Protein AF-A0A955DEI8-F1 (afdb_monomer)

pLDDT: mean 97.2, std 3.84, range [63.0, 98.88]

Solvent-accessible surface area (backbone atoms only — not comparable to full-atom values): 6000 Å² total; per-residue (Å²): 118,36,70,65,51,54,39,42,45,51,66,39,90,85,45,66,47,41,80,26,64,44,46,43,70,49,56,72,81,59,33,95,55,66,50,75,82,41,35,38,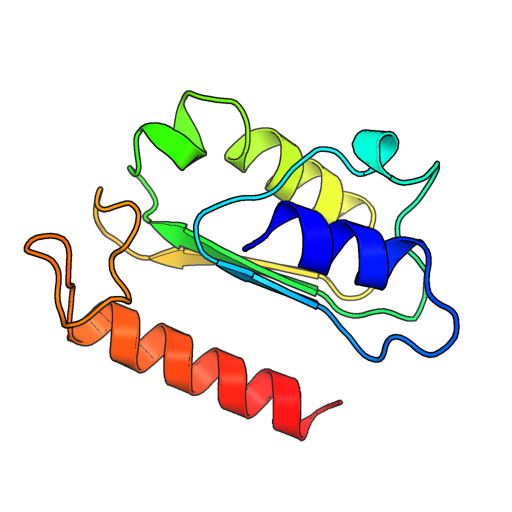40,37,38,37,30,69,54,7,59,72,26,58,74,70,43,18,48,60,22,44,51,55,46,38,76,67,32,85,44,45,45,77,47,69,37,92,54,53,38,58,63,21,68,41,84,89,44,94,48,38,35,68,72,58,28,52,52,50,53,51,51,51,52,54,53,61,72,73,94

Foldseek 3Di:
DQVVQLLCQAPPPPAQEGEAALFADANVVRDDAGDARHAYEYEFAPQACCCPVVCRVVRLVVNQVGYPHYYYHHDHDHARPCLDPVDPNHDPVSNVVSVVVVVVSVVVD

Structure (mmCIF, N/CA/C/O backbone):
data_AF-A0A955DEI8-F1
#
_entry.id   AF-A0A955DEI8-F1
#
loop_
_atom_site.group_PDB
_atom_site.id
_atom_site.type_symbol
_atom_site.label_atom_id
_atom_site.label_alt_id
_atom_site.label_comp_id
_atom_site.label_asym_id
_atom_site.label_entity_id
_atom_site.label_seq_id
_atom_site.pdbx_PDB_ins_code
_atom_site.Cartn_x
_atom_site.Cartn_y
_atom_site.Cartn_z
_atom_site.occupancy
_atom_site.B_iso_or_equiv
_atom_site.auth_seq_id
_atom_site.auth_comp_id
_atom_site.auth_asym_id
_atom_site.auth_atom_id
_atom_site.pdbx_PDB_model_num
ATOM 1 N N . GLY A 1 1 ? 3.641 9.328 -0.735 1.00 92.50 1 GLY A N 1
ATOM 2 C CA . GLY A 1 1 ? 2.302 9.667 -0.202 1.00 92.50 1 GLY A CA 1
ATOM 3 C C . GLY A 1 1 ? 1.796 8.737 0.899 1.00 92.50 1 GLY A C 1
ATOM 4 O O . GLY A 1 1 ? 0.732 9.014 1.434 1.00 92.50 1 GLY A O 1
ATOM 5 N N . VAL A 1 2 ? 2.523 7.671 1.266 1.00 96.94 2 VAL A N 1
ATOM 6 C CA . VAL A 1 2 ? 2.063 6.664 2.243 1.00 96.94 2 VAL A CA 1
ATOM 7 C C . VAL A 1 2 ? 1.855 7.231 3.647 1.00 96.94 2 VAL A C 1
ATOM 9 O O . VAL A 1 2 ? 0.802 6.994 4.223 1.00 96.94 2 VAL A O 1
ATOM 12 N N . LEU A 1 3 ? 2.784 8.041 4.169 1.00 98.00 3 LEU A N 1
ATOM 13 C CA . LEU A 1 3 ? 2.679 8.588 5.532 1.00 98.00 3 LEU A CA 1
ATOM 14 C C . LEU A 1 3 ? 1.331 9.280 5.823 1.00 98.00 3 LEU A C 1
ATOM 16 O O . LEU A 1 3 ? 0.658 8.887 6.777 1.00 98.00 3 LEU A O 1
ATOM 20 N N . PRO A 1 4 ? 0.864 10.265 5.026 1.00 98.06 4 PRO A N 1
ATOM 21 C CA . PRO A 1 4 ? -0.445 10.864 5.270 1.00 98.06 4 PRO A CA 1
ATOM 22 C C . PRO A 1 4 ? -1.611 9.893 5.030 1.00 98.06 4 PRO A C 1
ATOM 24 O O . PRO A 1 4 ? -2.607 9.990 5.742 1.00 98.06 4 PRO A O 1
ATOM 27 N N . ALA A 1 5 ? -1.509 8.958 4.078 1.00 98.19 5 ALA A N 1
ATOM 28 C CA . ALA A 1 5 ? -2.563 7.972 3.825 1.00 98.19 5 ALA A CA 1
ATOM 29 C C . ALA A 1 5 ? -2.748 7.023 5.019 1.00 98.19 5 ALA A C 1
ATOM 31 O O . ALA A 1 5 ? -3.864 6.864 5.512 1.00 98.19 5 ALA A O 1
ATOM 32 N N . GLN A 1 6 ? -1.652 6.463 5.533 1.00 98.50 6 GLN A N 1
ATOM 33 C CA . GLN A 1 6 ? -1.666 5.561 6.677 1.00 98.50 6 GLN A CA 1
ATOM 34 C C . GLN A 1 6 ? -2.096 6.285 7.958 1.00 98.50 6 GLN A C 1
ATOM 36 O O . GLN A 1 6 ? -2.953 5.786 8.687 1.00 98.50 6 GLN A O 1
ATOM 41 N N . LYS A 1 7 ? -1.602 7.510 8.187 1.00 98.31 7 LYS A N 1
ATOM 42 C CA . LYS A 1 7 ? -2.064 8.353 9.297 1.00 98.31 7 LYS A CA 1
ATOM 43 C C . LYS A 1 7 ? -3.576 8.557 9.249 1.00 98.31 7 LYS A C 1
ATOM 45 O O . LYS A 1 7 ? -4.255 8.319 10.240 1.00 98.31 7 LYS A O 1
ATOM 50 N N . LEU A 1 8 ? -4.118 8.967 8.100 1.00 97.88 8 LEU A N 1
ATOM 51 C CA . LEU A 1 8 ? -5.559 9.183 7.954 1.00 97.88 8 LEU A CA 1
ATOM 52 C C . LEU A 1 8 ? -6.351 7.888 8.143 1.00 97.88 8 LEU A C 1
ATOM 54 O O . LEU A 1 8 ? -7.363 7.919 8.833 1.00 97.88 8 LEU A O 1
ATOM 58 N N . ALA A 1 9 ? -5.890 6.766 7.592 1.00 97.56 9 ALA A N 1
ATOM 59 C CA . ALA A 1 9 ? -6.543 5.474 7.780 1.00 97.56 9 ALA A CA 1
ATOM 60 C C . ALA A 1 9 ? -6.621 5.072 9.262 1.00 97.56 9 ALA A C 1
ATOM 62 O O . ALA A 1 9 ? -7.661 4.599 9.708 1.00 97.56 9 ALA A O 1
ATOM 63 N N . GLN A 1 10 ? -5.558 5.321 10.035 1.00 97.38 10 GLN A N 1
ATOM 64 C CA . GLN A 1 10 ? -5.498 4.970 11.455 1.00 97.38 10 GLN A CA 1
ATOM 65 C C . GLN A 1 10 ? -6.253 5.939 12.371 1.00 97.38 10 GLN A C 1
ATOM 67 O O . GLN A 1 10 ? -6.752 5.523 13.416 1.00 97.38 10 GLN A O 1
ATOM 72 N N . THR A 1 11 ? -6.316 7.229 12.027 1.00 96.12 11 THR A N 1
ATOM 73 C CA . THR A 1 11 ? -6.777 8.260 12.972 1.00 96.12 11 THR A CA 1
ATOM 74 C C . THR A 1 11 ? -8.058 8.974 12.564 1.00 96.12 11 THR A C 1
ATOM 76 O O . THR A 1 11 ? -8.594 9.735 13.367 1.00 96.12 11 THR A O 1
ATOM 79 N N . ARG A 1 12 ? -8.548 8.809 11.329 1.00 95.12 12 ARG A N 1
ATOM 80 C CA . A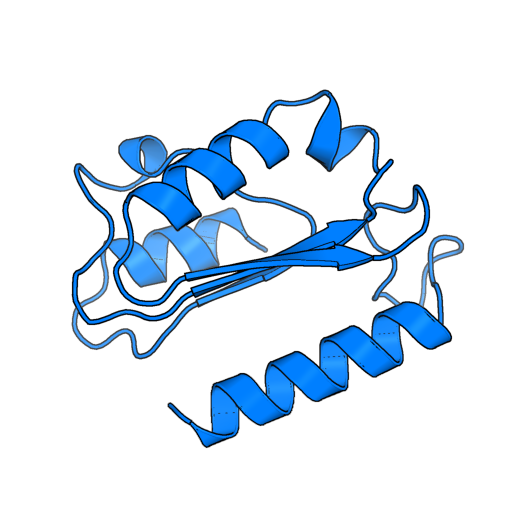RG A 1 12 ? -9.758 9.492 10.853 1.00 95.12 12 ARG A CA 1
ATOM 81 C C . ARG A 1 12 ? -10.977 8.571 10.974 1.00 95.12 12 ARG A C 1
ATOM 83 O O . ARG A 1 12 ? -11.056 7.584 10.243 1.00 95.12 12 ARG A O 1
ATOM 90 N N . PRO A 1 13 ? -11.980 8.922 11.800 1.00 93.75 13 PRO A N 1
ATOM 91 C CA . PRO A 1 13 ? -13.255 8.216 11.800 1.00 93.75 13 PRO A CA 1
ATOM 92 C C . PRO A 1 13 ? -13.878 8.182 10.399 1.00 93.75 13 PRO A C 1
ATOM 94 O O . PRO A 1 13 ? -13.899 9.194 9.693 1.00 93.75 13 PRO A O 1
ATOM 97 N N . GLY A 1 14 ? -14.394 7.017 10.007 1.00 93.19 14 GLY A N 1
ATOM 98 C CA . GLY A 1 14 ? -15.039 6.811 8.708 1.00 93.19 14 GLY A CA 1
ATOM 99 C C . GLY A 1 14 ? -14.092 6.492 7.547 1.00 93.19 14 GLY A C 1
ATOM 100 O O . GLY A 1 14 ? -14.550 6.469 6.405 1.00 93.19 14 GLY A O 1
ATOM 101 N N . ALA A 1 15 ? -12.800 6.243 7.795 1.00 95.81 15 ALA A N 1
ATOM 102 C CA . ALA A 1 15 ? -11.940 5.618 6.792 1.00 95.81 15 ALA A CA 1
ATOM 103 C C . ALA A 1 15 ? -12.539 4.266 6.356 1.00 95.81 15 ALA A C 1
ATOM 105 O O . ALA A 1 15 ? -12.976 3.483 7.193 1.00 95.81 15 ALA A O 1
ATOM 106 N N . ARG A 1 16 ? -12.588 4.016 5.043 1.00 96.12 16 ARG A N 1
ATOM 107 C CA . ARG A 1 16 ? -13.174 2.794 4.451 1.00 96.12 16 ARG A CA 1
ATOM 108 C C . ARG A 1 16 ? -12.138 1.769 4.009 1.00 96.12 16 ARG A C 1
ATOM 110 O O . ARG A 1 16 ? -12.495 0.660 3.643 1.00 96.12 16 ARG A O 1
ATOM 117 N N . GLY A 1 17 ? -10.869 2.153 4.033 1.00 97.44 17 GLY A N 1
ATOM 118 C CA . GLY A 1 17 ? -9.752 1.301 3.677 1.00 97.44 17 GLY A CA 1
ATOM 119 C C . GLY A 1 17 ? -8.494 2.112 3.388 1.00 97.44 17 GLY A C 1
ATOM 120 O O . GLY A 1 17 ? -8.541 3.345 3.332 1.00 97.44 17 GLY A O 1
ATOM 121 N N . ALA A 1 18 ? -7.375 1.420 3.198 1.00 98.19 18 ALA A N 1
ATOM 122 C CA . ALA A 1 18 ? -6.093 2.008 2.840 1.00 98.19 18 ALA A CA 1
ATOM 123 C C . ALA A 1 18 ? -5.386 1.205 1.741 1.00 98.19 18 ALA A C 1
ATOM 125 O O . ALA A 1 18 ? -5.297 -0.016 1.799 1.00 98.19 18 ALA A O 1
ATOM 126 N N . LEU A 1 19 ? -4.832 1.912 0.761 1.00 98.62 19 LEU A N 1
ATOM 127 C CA . LEU A 1 19 ? -3.943 1.361 -0.259 1.00 98.62 19 LEU A CA 1
ATOM 128 C C . LEU A 1 19 ? -2.582 2.034 -0.089 1.00 98.62 19 LEU A C 1
ATOM 130 O O . LEU A 1 19 ? -2.465 3.249 -0.268 1.00 98.62 19 LEU A O 1
ATOM 134 N N . LEU A 1 20 ? -1.575 1.265 0.314 1.00 98.75 20 LEU A N 1
ATOM 135 C CA . LEU A 1 20 ? -0.221 1.747 0.572 1.00 98.75 20 LEU A CA 1
ATOM 136 C C . LEU A 1 20 ? 0.701 1.222 -0.529 1.00 98.75 20 LEU A C 1
ATOM 138 O O . LEU A 1 20 ? 0.855 0.016 -0.705 1.00 98.75 20 LEU A O 1
ATOM 142 N N . PHE A 1 21 ? 1.289 2.130 -1.305 1.00 98.62 21 PHE A N 1
ATOM 143 C CA . PHE A 1 21 ? 2.157 1.777 -2.425 1.00 98.62 21 PHE A CA 1
ATOM 144 C C . PHE A 1 21 ? 3.602 2.136 -2.102 1.00 98.62 21 PHE A C 1
ATOM 146 O O . PHE A 1 21 ? 3.897 3.284 -1.762 1.00 98.62 21 PHE A O 1
ATOM 153 N N . HIS A 1 22 ? 4.479 1.151 -2.259 1.00 98.25 22 HIS A N 1
ATOM 154 C CA . HIS A 1 22 ? 5.937 1.227 -2.181 1.00 98.25 22 HIS A CA 1
ATOM 155 C C . HIS A 1 22 ? 6.505 1.489 -0.781 1.00 98.25 22 HIS A C 1
ATOM 157 O O . HIS A 1 22 ? 7.711 1.440 -0.614 1.00 98.25 22 HIS A O 1
ATOM 163 N N . ALA A 1 23 ? 5.669 1.732 0.229 1.00 98.50 23 ALA A N 1
ATOM 164 C CA . ALA A 1 23 ? 6.105 1.975 1.601 1.00 98.50 23 ALA A CA 1
ATOM 165 C C . ALA A 1 23 ? 5.040 1.532 2.616 1.00 98.50 23 ALA A C 1
ATOM 167 O O . ALA A 1 23 ? 3.852 1.445 2.286 1.00 98.50 23 ALA A O 1
ATOM 168 N N . CYS A 1 24 ? 5.461 1.292 3.853 1.00 98.62 24 CYS A N 1
ATOM 169 C CA . CYS A 1 24 ? 4.619 1.002 5.010 1.00 98.62 24 CYS A CA 1
ATOM 170 C C . CYS A 1 24 ? 5.388 1.337 6.288 1.00 98.62 24 CYS A C 1
ATOM 172 O O . CYS A 1 24 ? 6.507 0.877 6.469 1.00 98.62 24 CYS A O 1
ATOM 174 N N . VAL A 1 25 ? 4.776 2.074 7.216 1.00 98.62 25 VAL A N 1
ATOM 175 C CA . VAL A 1 25 ? 5.402 2.350 8.520 1.00 98.62 25 VAL A CA 1
ATOM 176 C C . VAL A 1 25 ? 4.757 1.529 9.634 1.00 98.62 25 VAL A C 1
ATOM 178 O O . VAL A 1 25 ? 3.623 1.066 9.471 1.00 98.62 25 VAL A O 1
ATOM 181 N N . PRO A 1 26 ? 5.433 1.326 10.779 1.00 98.56 26 PRO A N 1
ATOM 182 C CA . PRO A 1 26 ? 4.837 0.625 11.908 1.00 98.56 26 PRO A CA 1
ATOM 183 C C . PRO A 1 26 ? 3.515 1.266 12.344 1.00 98.56 26 PRO A C 1
ATOM 185 O O . PRO A 1 26 ? 3.399 2.489 12.398 1.00 98.56 26 PRO A O 1
ATOM 188 N N . ILE A 1 27 ? 2.534 0.449 12.747 1.00 98.31 27 ILE A N 1
ATOM 189 C CA . ILE A 1 27 ? 1.242 0.927 13.286 1.00 98.31 27 ILE A CA 1
ATOM 190 C C . ILE A 1 27 ? 1.457 1.971 14.397 1.00 98.31 27 ILE A C 1
ATOM 192 O O . ILE A 1 27 ? 0.749 2.980 14.443 1.00 98.31 27 ILE A O 1
ATOM 196 N N . ALA A 1 28 ? 2.465 1.734 15.246 1.00 98.06 28 ALA A N 1
ATOM 197 C CA . ALA A 1 28 ? 2.858 2.579 16.373 1.00 98.06 28 ALA A CA 1
ATOM 198 C C . ALA A 1 28 ? 3.177 4.036 15.993 1.00 98.06 28 ALA A C 1
ATOM 200 O O . ALA A 1 28 ? 3.061 4.910 16.849 1.00 98.06 28 ALA A O 1
ATOM 201 N N . GLU A 1 29 ? 3.526 4.305 14.731 1.00 98.19 29 GLU A N 1
ATOM 202 C CA . GLU A 1 29 ? 3.817 5.654 14.237 1.00 98.19 29 GLU A CA 1
ATOM 203 C C . GLU A 1 29 ? 2.590 6.578 14.335 1.00 98.19 29 GLU A C 1
ATOM 205 O O . GLU A 1 29 ? 2.710 7.764 14.641 1.00 98.19 29 GLU A O 1
ATOM 210 N N . PHE A 1 30 ? 1.382 6.037 14.123 1.00 97.62 30 PHE A N 1
ATOM 211 C CA . PHE A 1 30 ? 0.146 6.831 14.089 1.00 97.62 30 PHE A CA 1
ATOM 212 C C . PHE A 1 30 ? -0.942 6.370 15.060 1.00 97.62 30 PHE A C 1
ATOM 214 O O . PHE A 1 30 ? -1.966 7.041 15.196 1.00 97.62 30 PHE A O 1
ATOM 221 N N . GLY A 1 31 ? -0.755 5.255 15.763 1.00 94.12 31 GLY A N 1
ATOM 222 C CA . GLY A 1 31 ? -1.744 4.755 16.710 1.00 94.12 31 GLY A CA 1
ATOM 223 C C . GLY A 1 31 ? -1.274 3.523 17.468 1.00 94.12 31 GLY A C 1
ATOM 224 O O . GLY A 1 31 ? -0.212 2.977 17.213 1.00 94.12 31 GLY A O 1
ATOM 225 N N . ARG A 1 32 ? -2.076 3.062 18.429 1.00 94.69 32 ARG A N 1
ATOM 226 C CA . ARG A 1 32 ? -1.737 1.869 19.228 1.00 94.69 32 ARG A CA 1
ATOM 227 C C . ARG A 1 32 ? -2.101 0.550 18.544 1.00 94.69 32 ARG A C 1
ATOM 229 O O . ARG A 1 32 ? -1.556 -0.482 18.907 1.00 94.69 32 ARG A O 1
ATOM 236 N N . ALA A 1 33 ? -3.043 0.591 17.607 1.00 96.06 33 ALA A N 1
ATOM 237 C CA . ALA A 1 33 ? -3.552 -0.558 16.871 1.00 96.06 33 ALA A CA 1
ATOM 238 C C . ALA A 1 33 ? -4.061 -0.108 15.496 1.00 96.06 33 ALA A C 1
ATOM 240 O O . ALA A 1 33 ? -4.382 1.072 15.307 1.00 96.06 33 ALA A O 1
ATOM 241 N N . TRP A 1 34 ? -4.152 -1.050 14.558 1.00 97.88 34 TRP A N 1
ATOM 242 C CA . TRP A 1 34 ? -4.875 -0.834 13.310 1.00 97.88 34 TRP A CA 1
ATOM 243 C C . TRP A 1 34 ? -6.392 -0.839 13.582 1.00 97.88 34 TRP A C 1
ATOM 245 O O . TRP A 1 34 ? -6.848 -1.655 14.389 1.00 97.88 34 TRP A O 1
ATOM 255 N N . PRO A 1 35 ? -7.197 0.053 12.976 1.00 96.25 35 PRO A N 1
ATOM 256 C CA . PRO A 1 35 ? -8.643 0.046 13.185 1.00 96.25 35 PRO A CA 1
ATOM 257 C C . PRO A 1 35 ? -9.299 -1.244 12.668 1.00 96.25 35 PRO A C 1
ATOM 259 O O . PRO A 1 35 ? -9.008 -1.686 11.560 1.00 96.25 35 PRO A O 1
ATOM 262 N N . VAL A 1 36 ? -10.211 -1.817 13.460 1.00 91.75 36 VAL A N 1
ATOM 263 C CA . VAL A 1 36 ? -10.790 -3.160 13.237 1.00 91.75 36 VAL A CA 1
ATOM 264 C C . VAL A 1 36 ? -11.433 -3.316 11.855 1.00 91.75 36 VAL A C 1
ATOM 266 O O . VAL A 1 36 ? -11.159 -4.293 11.165 1.00 91.75 36 VAL A O 1
ATOM 269 N N . ASP A 1 37 ? -12.231 -2.334 11.433 1.00 90.69 37 ASP A N 1
ATOM 270 C CA . ASP A 1 37 ? -13.050 -2.420 10.215 1.00 90.69 37 ASP A CA 1
ATOM 271 C C . ASP A 1 37 ? -12.431 -1.695 9.008 1.00 90.69 37 ASP A C 1
ATOM 273 O O . ASP A 1 37 ? -13.120 -1.414 8.027 1.00 90.69 37 ASP A O 1
ATOM 277 N N . VAL A 1 38 ? -11.144 -1.333 9.072 1.00 97.31 38 VAL A N 1
ATOM 278 C CA . VAL A 1 38 ? -10.465 -0.617 7.982 1.00 97.31 38 VAL A CA 1
ATOM 279 C C . VAL A 1 38 ? -9.598 -1.606 7.204 1.00 97.31 38 VAL A C 1
ATOM 281 O O . VAL A 1 38 ? -8.505 -1.932 7.662 1.00 97.31 38 VAL A O 1
ATOM 284 N N . PRO A 1 39 ? -10.034 -2.098 6.031 1.00 98.00 39 PRO A N 1
ATOM 285 C CA . PRO A 1 39 ? -9.212 -2.985 5.223 1.00 98.00 39 PRO A CA 1
ATOM 286 C C . PRO A 1 39 ? -7.970 -2.270 4.678 1.00 98.00 39 PRO A C 1
ATOM 288 O O . PRO A 1 39 ? -7.982 -1.056 4.462 1.00 98.00 39 PRO A O 1
ATOM 291 N N . VAL A 1 40 ? -6.889 -3.003 4.429 1.00 98.56 40 VAL A N 1
ATOM 292 C CA . VAL A 1 40 ? -5.633 -2.428 3.932 1.00 98.56 40 VAL A CA 1
ATOM 293 C C . VAL A 1 40 ? -4.900 -3.350 2.969 1.00 98.56 40 VAL A C 1
ATOM 295 O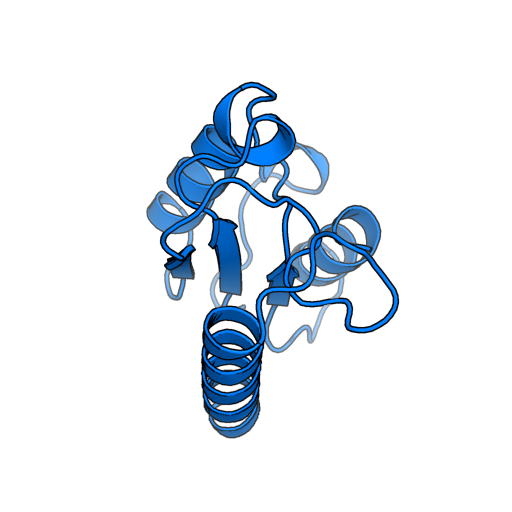 O . VAL A 1 40 ? -4.797 -4.549 3.197 1.00 98.56 40 VAL A O 1
ATOM 298 N N . GLN A 1 41 ? -4.352 -2.784 1.897 1.00 98.75 41 GLN A N 1
ATOM 299 C CA . GLN A 1 41 ? -3.382 -3.475 1.051 1.00 98.75 41 GLN A CA 1
ATOM 300 C C . GLN A 1 41 ? -2.071 -2.697 0.989 1.00 98.75 41 GLN A C 1
ATOM 302 O O . GLN A 1 41 ? -2.070 -1.475 0.816 1.00 98.75 41 GLN A O 1
ATOM 307 N N . VAL A 1 42 ? -0.956 -3.417 1.096 1.00 98.88 42 VAL A N 1
ATOM 308 C CA . VAL A 1 42 ? 0.401 -2.896 0.896 1.00 98.88 42 VAL A CA 1
ATOM 309 C C . VAL A 1 42 ? 0.971 -3.498 -0.385 1.00 98.88 42 VAL A C 1
ATOM 311 O O . VAL A 1 42 ? 0.882 -4.705 -0.597 1.00 98.88 42 VAL A O 1
ATOM 314 N N . HIS A 1 43 ? 1.555 -2.675 -1.251 1.00 98.88 4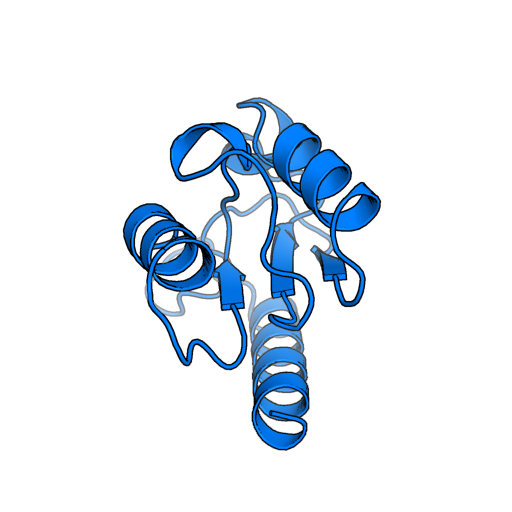3 HIS A N 1
ATOM 315 C CA . HIS A 1 43 ? 2.075 -3.095 -2.552 1.00 98.88 43 HIS A CA 1
ATOM 316 C C . HIS A 1 43 ? 3.523 -2.653 -2.734 1.00 98.88 43 HIS A C 1
ATOM 318 O O . HIS A 1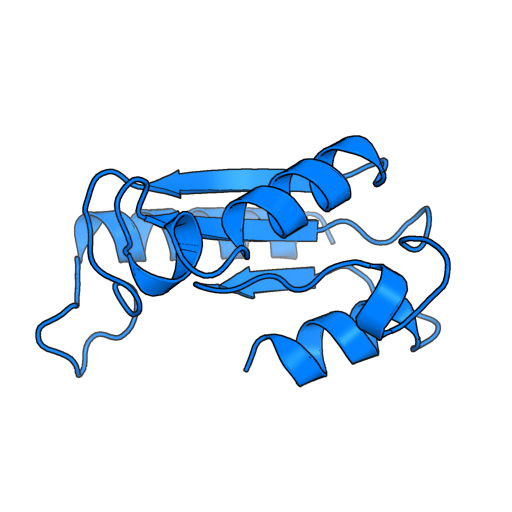 43 ? 3.788 -1.456 -2.774 1.00 98.88 43 HIS A O 1
ATOM 324 N N . ALA A 1 44 ? 4.441 -3.592 -2.934 1.00 98.75 44 ALA A N 1
ATOM 325 C CA . ALA A 1 44 ? 5.855 -3.299 -3.179 1.00 98.75 44 ALA A CA 1
ATOM 326 C C . ALA A 1 44 ? 6.486 -4.363 -4.083 1.00 98.75 44 ALA A C 1
ATOM 328 O O . ALA A 1 44 ? 5.884 -5.409 -4.321 1.00 98.75 44 ALA A O 1
ATOM 329 N N . MET A 1 45 ? 7.683 -4.116 -4.613 1.00 98.69 45 MET A N 1
ATOM 330 C CA . MET A 1 45 ? 8.442 -5.180 -5.275 1.00 98.69 45 MET A CA 1
ATOM 331 C C . MET A 1 45 ? 9.213 -6.021 -4.255 1.00 98.69 45 MET A C 1
ATOM 333 O O . MET A 1 45 ? 9.670 -5.508 -3.240 1.00 98.69 45 MET A O 1
ATOM 337 N N . GLU A 1 46 ? 9.351 -7.318 -4.528 1.00 98.12 46 GLU A N 1
ATOM 338 C CA . GLU A 1 46 ? 9.891 -8.301 -3.577 1.00 98.12 46 GLU A CA 1
ATOM 339 C C . GLU A 1 46 ? 11.378 -8.085 -3.235 1.00 98.12 46 GLU A C 1
ATOM 341 O O . GLU A 1 46 ? 11.813 -8.507 -2.171 1.00 98.12 46 GLU A O 1
ATOM 346 N N . ASN A 1 47 ? 12.138 -7.410 -4.110 1.00 98.25 47 ASN A N 1
ATOM 347 C CA . ASN A 1 47 ? 13.549 -7.066 -3.900 1.00 98.25 47 ASN A CA 1
ATOM 348 C C . ASN A 1 47 ? 13.797 -5.547 -3.961 1.00 98.25 47 ASN A C 1
ATOM 350 O O . ASN A 1 47 ? 14.879 -5.119 -4.360 1.00 98.25 47 ASN A O 1
ATOM 354 N N . ASP A 1 48 ? 12.787 -4.718 -3.689 1.00 98.38 48 ASP A N 1
ATOM 355 C CA . ASP A 1 48 ? 12.973 -3.265 -3.615 1.00 98.38 48 ASP A CA 1
ATOM 356 C C . ASP A 1 48 ? 13.821 -2.908 -2.381 1.00 98.38 48 ASP A C 1
ATOM 358 O O . ASP A 1 48 ? 13.335 -3.096 -1.266 1.00 98.38 48 ASP A O 1
ATOM 362 N N . PRO A 1 49 ? 15.051 -2.384 -2.534 1.00 97.94 49 PRO A N 1
ATOM 363 C CA . PRO A 1 49 ? 15.941 -2.139 -1.399 1.00 97.94 49 PRO A CA 1
ATOM 364 C C . PRO A 1 49 ? 15.368 -1.115 -0.413 1.00 97.94 49 PRO A C 1
ATOM 366 O O . PRO A 1 49 ? 15.562 -1.255 0.789 1.00 97.94 49 PRO A O 1
ATOM 369 N N . PHE A 1 50 ? 14.595 -0.133 -0.889 1.00 97.50 50 PHE A N 1
ATOM 370 C CA . PHE A 1 50 ? 13.963 0.851 -0.007 1.00 97.50 50 PHE A CA 1
ATOM 371 C C . PHE A 1 50 ? 12.859 0.219 0.841 1.00 97.50 50 PHE A C 1
ATOM 373 O O . PHE A 1 50 ? 12.644 0.614 1.977 1.00 97.50 50 PHE A O 1
ATOM 380 N N . PHE A 1 51 ? 12.156 -0.780 0.308 1.00 98.25 51 PHE A N 1
ATOM 381 C CA . PHE A 1 51 ? 11.088 -1.451 1.042 1.00 98.25 51 PHE A CA 1
ATOM 382 C C . PHE A 1 51 ? 11.614 -2.585 1.933 1.00 98.25 51 PHE A C 1
ATOM 384 O O . PHE A 1 51 ? 11.151 -2.779 3.056 1.00 98.25 51 PHE A O 1
ATOM 391 N N . VAL A 1 52 ? 12.574 -3.361 1.430 1.00 97.75 52 VAL A N 1
ATOM 392 C CA . VAL A 1 52 ? 13.091 -4.564 2.092 1.00 97.75 52 VAL A CA 1
ATOM 393 C C . VAL A 1 52 ? 14.108 -4.208 3.172 1.00 97.75 52 VAL A C 1
ATOM 395 O O . VAL A 1 52 ? 13.996 -4.710 4.292 1.00 97.75 52 VAL A O 1
ATOM 398 N N . ASP A 1 53 ? 15.062 -3.327 2.868 1.00 96.81 53 ASP A N 1
ATOM 399 C CA . ASP A 1 53 ? 16.226 -3.107 3.730 1.00 96.81 53 ASP A CA 1
ATOM 400 C C . ASP A 1 53 ? 16.014 -1.970 4.744 1.00 96.81 53 ASP A C 1
ATOM 402 O O . ASP A 1 53 ? 16.682 -1.942 5.779 1.00 96.81 53 ASP A O 1
ATOM 406 N N . GLU A 1 54 ? 15.065 -1.056 4.502 1.00 96.75 54 GLU A N 1
ATOM 407 C CA . GLU A 1 54 ? 14.792 0.088 5.395 1.00 96.75 54 GLU A CA 1
ATOM 408 C C . GLU A 1 54 ? 13.687 -0.181 6.437 1.00 96.75 54 GLU A C 1
ATOM 410 O O . GLU A 1 54 ? 13.417 0.656 7.298 1.00 96.75 54 GLU A O 1
ATOM 415 N N . GLY A 1 55 ? 13.106 -1.387 6.434 1.00 96.50 55 GLY A N 1
ATOM 416 C CA . GLY A 1 55 ? 12.192 -1.864 7.479 1.00 96.50 55 GLY A CA 1
ATOM 417 C C . GLY A 1 55 ? 10.702 -1.826 7.127 1.00 96.50 55 GLY A C 1
ATOM 418 O O . GLY A 1 55 ? 9.895 -2.375 7.884 1.00 96.50 55 GLY A O 1
ATOM 419 N N . ASP A 1 56 ? 10.322 -1.270 5.978 1.00 98.56 56 ASP A N 1
ATOM 420 C CA . ASP A 1 56 ? 8.928 -1.212 5.526 1.00 98.56 56 ASP A CA 1
ATOM 421 C C . ASP A 1 56 ? 8.314 -2.605 5.334 1.00 98.56 56 ASP A C 1
ATOM 423 O O . ASP A 1 56 ? 7.155 -2.823 5.693 1.00 98.56 56 ASP A O 1
ATOM 427 N N . LEU A 1 57 ? 9.087 -3.583 4.849 1.00 98.69 57 LEU A N 1
ATOM 428 C CA . LEU A 1 57 ? 8.645 -4.975 4.726 1.00 98.69 57 LEU A CA 1
ATOM 429 C C . LEU A 1 57 ? 8.286 -5.574 6.092 1.00 98.69 57 LEU A C 1
ATOM 431 O O . LEU A 1 57 ? 7.248 -6.223 6.238 1.00 98.69 57 LEU A O 1
ATOM 435 N N . ALA A 1 58 ? 9.115 -5.332 7.110 1.00 98.62 58 ALA A N 1
ATOM 436 C CA . ALA A 1 58 ? 8.844 -5.797 8.468 1.00 98.62 58 ALA A CA 1
ATOM 437 C C . ALA A 1 58 ? 7.593 -5.117 9.050 1.00 98.62 58 ALA A C 1
ATOM 439 O O . ALA A 1 58 ? 6.759 -5.779 9.670 1.00 98.62 58 ALA A O 1
ATOM 440 N N . ALA A 1 59 ? 7.424 -3.813 8.805 1.00 98.69 59 ALA A N 1
ATOM 441 C CA . ALA A 1 59 ? 6.226 -3.081 9.201 1.00 98.69 59 ALA A CA 1
ATOM 442 C C . ALA A 1 59 ? 4.963 -3.595 8.489 1.00 98.69 59 ALA A C 1
ATOM 444 O O . ALA A 1 59 ? 3.922 -3.744 9.129 1.00 98.69 59 ALA A O 1
ATOM 445 N N . ALA A 1 60 ? 5.055 -3.908 7.195 1.00 98.75 60 ALA A N 1
ATOM 446 C CA . ALA A 1 60 ? 3.953 -4.450 6.411 1.00 98.75 60 ALA A CA 1
ATOM 447 C C . ALA A 1 60 ? 3.532 -5.841 6.902 1.00 98.75 60 ALA A C 1
ATOM 449 O O . ALA A 1 60 ? 2.338 -6.090 7.051 1.00 98.75 60 ALA A O 1
ATOM 450 N N . HIS A 1 61 ? 4.489 -6.720 7.219 1.00 98.75 61 HIS A N 1
ATOM 451 C CA . HIS A 1 61 ? 4.193 -8.013 7.840 1.00 98.75 61 HIS A CA 1
ATOM 452 C C . HIS A 1 61 ? 3.484 -7.849 9.187 1.00 98.75 61 HIS A C 1
ATOM 454 O O . HIS A 1 61 ? 2.415 -8.420 9.384 1.00 98.75 61 HIS A O 1
ATOM 460 N N . ALA A 1 62 ? 4.012 -7.000 10.074 1.00 98.56 62 ALA A N 1
ATOM 461 C CA . ALA A 1 62 ? 3.386 -6.743 11.370 1.00 98.56 62 ALA A CA 1
ATOM 462 C C . ALA A 1 62 ? 1.968 -6.156 11.239 1.00 98.56 62 ALA A C 1
ATOM 464 O O . ALA A 1 62 ? 1.093 -6.452 12.051 1.00 98.56 62 ALA A O 1
ATOM 465 N N . LEU A 1 63 ? 1.727 -5.325 10.221 1.00 98.50 63 LEU A N 1
ATOM 466 C CA . LEU A 1 63 ? 0.405 -4.782 9.928 1.00 98.50 63 LEU A CA 1
ATOM 467 C C . LEU A 1 63 ? -0.560 -5.860 9.420 1.00 98.50 63 LEU A C 1
ATOM 469 O O . LEU A 1 63 ? -1.700 -5.895 9.883 1.00 98.50 63 LEU A O 1
ATOM 473 N N . VAL A 1 64 ? -0.112 -6.753 8.531 1.00 98.38 64 VAL A N 1
ATOM 474 C CA . VAL A 1 64 ? -0.916 -7.891 8.054 1.00 98.38 64 VAL A CA 1
ATOM 475 C C . VAL A 1 64 ? -1.278 -8.839 9.195 1.00 98.38 64 VAL A C 1
ATOM 477 O O . VAL A 1 64 ? -2.419 -9.283 9.267 1.00 98.38 64 VAL A O 1
ATOM 480 N N . ASP A 1 65 ? -0.354 -9.087 10.122 1.00 98.06 65 ASP A N 1
ATOM 481 C CA . ASP A 1 65 ? -0.604 -9.944 11.285 1.00 98.06 65 ASP A CA 1
ATOM 482 C C . ASP A 1 65 ? -1.590 -9.314 12.288 1.00 9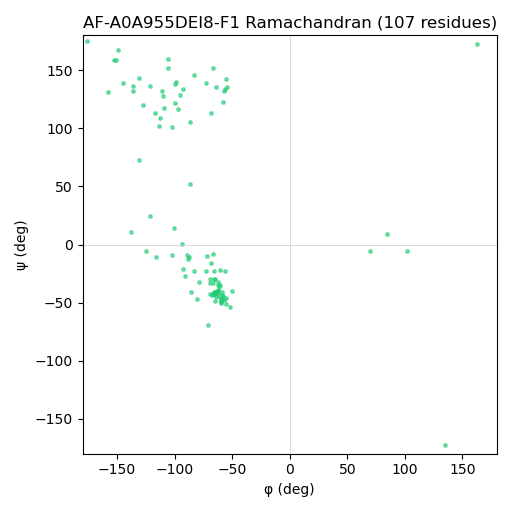8.06 65 ASP A C 1
ATOM 484 O O . ASP A 1 65 ? -2.303 -10.022 13.001 1.00 98.06 65 ASP A O 1
ATOM 488 N N . ALA A 1 66 ? -1.630 -7.980 12.372 1.00 96.56 66 ALA A N 1
ATOM 489 C CA . ALA A 1 66 ? -2.440 -7.253 13.349 1.00 96.56 66 ALA A CA 1
ATOM 490 C C . ALA A 1 66 ? -3.855 -6.897 12.862 1.00 96.56 66 ALA A C 1
ATOM 492 O O . ALA A 1 66 ? -4.752 -6.701 13.686 1.00 96.56 66 ALA A O 1
ATOM 493 N N . ALA A 1 67 ? -4.062 -6.746 11.553 1.00 96.25 67 ALA A N 1
ATOM 494 C CA . ALA A 1 67 ? -5.313 -6.259 10.978 1.00 96.25 67 ALA A CA 1
ATOM 495 C C . ALA A 1 67 ? -6.200 -7.405 10.461 1.00 96.25 67 ALA A C 1
ATOM 497 O O . ALA A 1 67 ? -5.735 -8.324 9.797 1.00 96.25 67 ALA A O 1
ATOM 498 N N . ALA A 1 68 ? -7.513 -7.320 10.706 1.00 94.25 68 ALA A N 1
ATOM 499 C CA . ALA A 1 68 ? -8.463 -8.369 10.312 1.00 94.25 68 ALA A CA 1
ATOM 500 C C . ALA A 1 68 ? -8.604 -8.533 8.785 1.00 94.25 68 ALA A C 1
ATOM 502 O O . ALA A 1 68 ? -8.895 -9.622 8.291 1.00 94.25 68 ALA A O 1
ATOM 503 N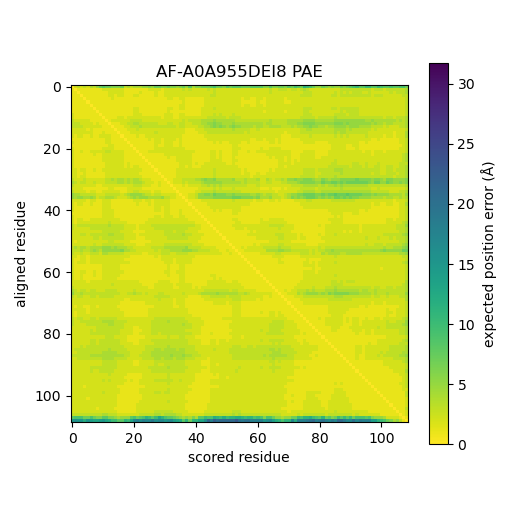 N . HIS A 1 69 ? -8.409 -7.444 8.040 1.00 95.25 69 HIS A N 1
ATOM 504 C CA . HIS A 1 69 ? -8.585 -7.386 6.592 1.00 95.25 69 HIS A CA 1
ATOM 505 C C . HIS A 1 69 ? -7.360 -6.738 5.945 1.00 95.25 69 HIS A C 1
ATOM 507 O O . HIS A 1 69 ? -7.413 -5.587 5.516 1.00 95.25 69 HIS A O 1
ATOM 513 N N . ALA A 1 70 ? -6.245 -7.465 5.907 1.00 97.88 70 ALA A N 1
ATOM 514 C CA . ALA A 1 70 ? -4.990 -6.962 5.365 1.00 97.88 70 ALA A CA 1
ATOM 515 C C . ALA A 1 70 ? -4.335 -7.921 4.365 1.00 97.88 70 ALA A C 1
ATOM 517 O O . ALA A 1 70 ? -4.371 -9.137 4.536 1.00 97.88 70 ALA A O 1
ATOM 518 N N . GLU A 1 71 ? -3.711 -7.364 3.328 1.00 98.50 71 GLU A N 1
ATOM 519 C CA . GLU A 1 71 ? -2.927 -8.112 2.339 1.00 98.50 71 GLU A CA 1
ATOM 520 C C . GLU A 1 71 ? -1.616 -7.368 2.041 1.00 98.50 71 GLU A C 1
ATOM 522 O O . GLU A 1 71 ? -1.616 -6.170 1.754 1.00 98.50 71 GLU A O 1
ATOM 527 N N . LEU A 1 72 ? -0.493 -8.087 2.062 1.00 98.75 72 LEU A N 1
ATOM 528 C CA . LEU A 1 72 ? 0.770 -7.633 1.482 1.00 98.75 72 LEU A CA 1
ATOM 529 C C . LEU A 1 72 ? 0.934 -8.295 0.113 1.00 98.75 72 LEU A C 1
ATOM 531 O O . LEU A 1 72 ? 0.955 -9.519 0.000 1.00 98.75 72 LEU A O 1
ATOM 535 N N . VAL A 1 73 ? 1.074 -7.481 -0.927 1.00 98.69 73 VAL A N 1
ATOM 536 C CA . VAL A 1 73 ? 1.255 -7.931 -2.305 1.00 98.69 73 VAL A CA 1
ATOM 537 C C . VAL A 1 73 ? 2.653 -7.560 -2.775 1.00 98.69 73 VAL A C 1
ATOM 539 O O . VAL A 1 73 ? 2.939 -6.390 -3.044 1.00 98.69 73 VAL A O 1
ATOM 542 N N . LEU A 1 74 ? 3.500 -8.576 -2.923 1.00 98.69 74 LEU A N 1
ATOM 543 C CA . LEU A 1 74 ? 4.836 -8.433 -3.487 1.00 98.69 74 LEU A CA 1
ATOM 544 C C . LEU A 1 74 ? 4.829 -8.757 -4.985 1.00 98.69 74 LEU A C 1
ATOM 546 O O . LEU A 1 74 ? 4.317 -9.791 -5.419 1.00 98.69 74 LEU A O 1
ATOM 550 N N . TYR A 1 75 ? 5.377 -7.846 -5.784 1.00 98.62 75 TYR A N 1
ATOM 551 C CA . TYR A 1 75 ? 5.549 -8.017 -7.225 1.00 98.62 75 TYR A CA 1
ATOM 552 C C . TYR A 1 75 ? 6.989 -8.459 -7.521 1.00 98.62 75 TYR A C 1
ATOM 554 O O . TYR A 1 75 ? 7.912 -7.897 -6.933 1.00 98.62 75 TYR A O 1
ATOM 562 N N . PRO A 1 76 ? 7.218 -9.393 -8.462 1.00 98.38 76 PRO A N 1
ATOM 563 C CA . PRO A 1 76 ? 8.575 -9.724 -8.883 1.00 98.38 76 PRO A CA 1
ATOM 564 C C . PRO A 1 76 ? 9.312 -8.489 -9.404 1.00 98.38 76 PRO A C 1
ATOM 566 O O . PRO A 1 76 ? 8.758 -7.747 -10.219 1.00 98.38 76 PRO A O 1
ATOM 569 N N . GLY A 1 77 ? 10.545 -8.281 -8.944 1.00 98.12 77 GLY A N 1
ATOM 570 C CA . GLY A 1 77 ? 11.381 -7.137 -9.320 1.00 98.12 77 GLY A CA 1
ATOM 571 C C . GLY A 1 77 ? 12.078 -6.477 -8.129 1.00 98.12 77 GLY A C 1
ATOM 572 O O . GLY A 1 77 ? 12.060 -7.008 -7.022 1.00 98.12 77 GLY A O 1
ATOM 573 N N . HIS A 1 78 ? 12.724 -5.337 -8.382 1.00 98.44 78 HIS A N 1
ATOM 574 C CA . HIS A 1 78 ? 13.547 -4.594 -7.410 1.00 98.44 78 HIS A CA 1
ATOM 575 C C . HIS A 1 78 ? 13.343 -3.069 -7.469 1.00 98.44 78 HIS A C 1
ATOM 577 O O . HIS A 1 78 ? 14.139 -2.301 -6.940 1.00 98.44 78 HIS A O 1
ATOM 583 N N . GLN A 1 79 ? 12.323 -2.611 -8.194 1.00 98.31 79 GLN A N 1
ATOM 584 C CA . GLN A 1 79 ? 12.063 -1.194 -8.424 1.00 98.31 79 GLN A CA 1
ATOM 585 C C . GLN A 1 79 ? 11.094 -0.655 -7.370 1.00 98.31 79 GLN A C 1
ATOM 587 O O . GLN A 1 79 ? 10.039 -1.247 -7.143 1.00 98.31 79 GLN A O 1
ATOM 592 N N . HIS A 1 80 ? 11.414 0.502 -6.790 1.00 97.56 80 HIS A N 1
ATOM 593 C CA . HIS A 1 80 ? 10.567 1.147 -5.787 1.00 97.56 80 HIS A CA 1
ATOM 594 C C . HIS A 1 80 ? 9.284 1.710 -6.406 1.00 97.56 80 HIS A C 1
ATOM 596 O O . HIS A 1 80 ? 8.196 1.161 -6.248 1.00 97.56 80 HIS A O 1
ATOM 602 N N . LEU A 1 81 ? 9.405 2.767 -7.212 1.00 97.75 81 LEU A N 1
ATOM 603 C CA . LEU A 1 81 ? 8.276 3.472 -7.827 1.00 97.75 81 LEU A CA 1
ATOM 604 C C . LEU A 1 81 ? 7.865 2.830 -9.158 1.00 97.75 81 LEU A C 1
ATOM 606 O O . LEU A 1 81 ? 7.785 3.490 -10.194 1.00 97.75 81 LEU A O 1
ATOM 610 N N . PHE A 1 82 ? 7.633 1.517 -9.150 1.00 98.50 82 PHE A N 1
ATOM 611 C CA . PHE A 1 82 ? 7.383 0.754 -10.376 1.00 98.50 82 PHE A CA 1
ATOM 612 C C . PHE A 1 82 ? 6.050 1.082 -11.064 1.00 98.50 82 PHE A C 1
ATOM 614 O O . PHE A 1 82 ? 5.848 0.723 -12.222 1.00 98.50 82 PHE A O 1
ATOM 621 N N . ALA A 1 83 ? 5.124 1.740 -10.361 1.00 98.19 83 ALA A N 1
ATOM 622 C CA . ALA A 1 83 ? 3.816 2.116 -10.891 1.00 98.19 83 ALA A CA 1
ATOM 623 C C . ALA A 1 83 ? 3.807 3.484 -11.600 1.00 98.19 83 ALA A C 1
ATOM 625 O O . ALA A 1 83 ? 2.836 3.802 -12.287 1.00 98.19 83 ALA A O 1
ATOM 626 N N . ASP A 1 84 ? 4.866 4.286 -11.457 1.00 98.06 84 ASP A N 1
ATOM 627 C CA . ASP A 1 84 ? 4.952 5.622 -12.048 1.00 98.06 84 ASP A CA 1
ATOM 628 C C . ASP A 1 84 ? 5.491 5.557 -13.482 1.00 98.06 84 ASP A C 1
ATOM 630 O O . ASP A 1 84 ? 6.686 5.373 -13.702 1.00 98.06 84 ASP A O 1
ATOM 634 N N . ALA A 1 85 ? 4.606 5.746 -14.465 1.00 97.81 85 ALA A N 1
ATOM 635 C CA . ALA A 1 85 ? 4.935 5.681 -15.890 1.00 97.81 85 ALA A CA 1
ATOM 636 C C . ALA A 1 85 ? 5.871 6.798 -16.391 1.00 97.81 85 ALA A C 1
ATOM 638 O O . ALA A 1 85 ? 6.313 6.743 -17.538 1.00 97.81 85 ALA A O 1
ATOM 639 N N . SER A 1 86 ? 6.163 7.809 -15.567 1.00 98.25 86 SER A N 1
ATOM 640 C CA . SER A 1 86 ? 7.107 8.878 -15.904 1.00 98.25 86 SER A CA 1
ATOM 641 C C . SER A 1 86 ? 8.561 8.549 -15.547 1.00 98.25 86 SER A C 1
ATOM 643 O O . SER A 1 86 ? 9.468 9.270 -15.969 1.00 98.25 86 SER A O 1
ATOM 645 N N . LEU A 1 87 ? 8.800 7.467 -14.796 1.00 98.06 87 LEU A N 1
ATOM 646 C CA . LEU A 1 87 ? 10.116 7.107 -14.273 1.00 98.06 87 LEU A CA 1
ATOM 647 C C . LEU A 1 87 ? 10.747 5.914 -15.012 1.00 98.06 87 LEU A C 1
ATOM 649 O O . LEU A 1 87 ? 10.037 5.015 -15.463 1.00 98.06 87 LEU A O 1
ATOM 653 N N . PRO A 1 88 ? 12.091 5.823 -15.061 1.00 97.88 88 PRO A N 1
ATOM 654 C CA . PRO A 1 88 ? 12.789 4.637 -15.572 1.00 97.88 88 PRO A CA 1
ATOM 655 C C . PRO A 1 88 ? 12.489 3.351 -14.790 1.00 97.88 88 PRO A C 1
ATOM 657 O O . PRO A 1 88 ? 12.659 2.258 -15.321 1.00 97.88 88 PRO A O 1
ATOM 660 N N . SER A 1 89 ? 12.049 3.484 -13.536 1.00 97.62 89 SER A N 1
ATOM 661 C CA . SER A 1 89 ? 11.645 2.380 -12.661 1.00 97.62 89 SER A CA 1
ATOM 662 C C . SER A 1 89 ? 10.323 1.728 -13.067 1.00 97.62 89 SER A C 1
ATOM 664 O O . SER A 1 89 ? 9.967 0.699 -12.497 1.00 97.62 89 SER A O 1
ATOM 666 N N . TYR A 1 90 ? 9.579 2.323 -14.007 1.00 98.50 90 TYR A N 1
ATOM 667 C CA . TYR A 1 90 ? 8.264 1.851 -14.423 1.00 98.50 90 TYR A CA 1
ATOM 668 C C . TYR A 1 90 ? 8.292 0.409 -14.938 1.00 98.50 90 TYR A C 1
ATOM 670 O O . TYR A 1 90 ? 8.936 0.100 -15.941 1.00 98.50 90 TYR A O 1
ATOM 678 N N . ASP A 1 91 ? 7.494 -0.454 -14.314 1.00 98.75 91 ASP A N 1
ATOM 679 C CA . ASP A 1 91 ? 7.238 -1.812 -14.781 1.00 98.75 91 ASP A CA 1
ATOM 680 C C . ASP A 1 91 ? 5.772 -1.927 -15.205 1.00 98.75 91 ASP A C 1
ATOM 682 O O . ASP A 1 91 ? 4.857 -2.036 -14.384 1.00 98.75 91 ASP A O 1
ATOM 686 N N . ARG A 1 92 ? 5.530 -1.882 -16.520 1.00 98.38 92 ARG A N 1
ATOM 687 C CA . ARG A 1 92 ? 4.172 -1.886 -17.085 1.00 98.38 92 ARG A CA 1
ATOM 688 C C . ARG A 1 92 ? 3.340 -3.104 -16.650 1.00 98.38 92 ARG A C 1
ATOM 690 O O . ARG A 1 92 ? 2.185 -2.901 -16.263 1.00 98.38 92 ARG A O 1
ATOM 697 N N . PRO A 1 93 ? 3.846 -4.353 -16.709 1.00 98.50 93 PRO A N 1
ATOM 698 C CA . PRO A 1 93 ? 3.101 -5.512 -16.218 1.00 98.50 93 PRO A CA 1
ATOM 699 C C . PRO A 1 93 ? 2.730 -5.434 -14.730 1.00 98.50 93 PRO A C 1
ATOM 701 O O . PRO A 1 93 ? 1.582 -5.713 -14.379 1.00 98.50 93 PRO A O 1
ATOM 704 N N . ALA A 1 94 ? 3.664 -5.064 -13.853 1.00 98.56 94 ALA A N 1
ATOM 705 C CA . ALA A 1 94 ? 3.419 -4.952 -12.419 1.00 98.56 94 ALA A CA 1
ATOM 706 C C . ALA A 1 94 ? 2.453 -3.803 -12.108 1.00 98.56 94 ALA A C 1
ATOM 708 O O . ALA A 1 94 ? 1.497 -4.006 -11.359 1.00 98.56 94 ALA A O 1
ATOM 709 N N . ALA A 1 95 ? 2.623 -2.644 -12.749 1.00 98.75 95 ALA A N 1
ATOM 710 C CA . ALA A 1 95 ? 1.721 -1.504 -12.618 1.00 98.75 95 ALA A CA 1
ATOM 711 C C . ALA A 1 95 ? 0.284 -1.862 -13.029 1.00 98.75 95 ALA A C 1
ATOM 713 O O . ALA A 1 95 ? -0.664 -1.541 -12.315 1.00 98.75 95 ALA A O 1
ATOM 714 N N . ALA A 1 96 ? 0.102 -2.594 -14.135 1.00 98.56 96 ALA A N 1
ATOM 715 C CA . ALA A 1 96 ? -1.218 -3.051 -14.568 1.00 98.56 96 ALA A CA 1
ATOM 716 C C . ALA A 1 96 ? -1.874 -4.001 -13.549 1.00 98.56 96 ALA A C 1
ATOM 718 O O . ALA A 1 96 ? -3.073 -3.891 -13.281 1.00 98.56 96 ALA A O 1
ATOM 719 N N . ARG A 1 97 ? -1.094 -4.908 -12.941 1.00 98.62 97 ARG A N 1
ATOM 720 C CA . ARG A 1 97 ? -1.586 -5.789 -11.868 1.00 98.62 97 ARG A CA 1
ATOM 721 C C . ARG A 1 97 ? -1.956 -5.007 -10.605 1.00 98.62 97 ARG A C 1
ATOM 723 O O . ARG A 1 97 ? -3.006 -5.284 -10.028 1.00 98.62 97 ARG A O 1
ATOM 730 N N . LEU A 1 98 ? -1.138 -4.030 -10.207 1.00 98.69 98 LEU A N 1
ATOM 731 C CA . LEU A 1 98 ? -1.421 -3.146 -9.073 1.00 98.69 98 LEU A CA 1
ATOM 732 C C . LEU A 1 98 ? -2.716 -2.369 -9.287 1.00 98.69 98 LEU A C 1
ATOM 734 O O . LEU A 1 98 ? -3.582 -2.389 -8.415 1.00 98.69 98 LEU A O 1
ATOM 738 N N . ILE A 1 99 ? -2.889 -1.762 -10.464 1.00 98.69 99 ILE A N 1
ATOM 739 C CA . ILE A 1 99 ? -4.112 -1.033 -10.819 1.00 98.69 99 ILE A CA 1
ATOM 740 C C . ILE A 1 99 ? -5.329 -1.953 -10.731 1.00 98.69 99 ILE A C 1
ATOM 742 O O . ILE A 1 99 ? -6.346 -1.564 -10.162 1.00 98.69 99 ILE A O 1
ATOM 746 N N . ARG A 1 100 ? -5.237 -3.186 -11.248 1.00 98.62 100 ARG A N 1
ATOM 747 C CA . ARG A 1 100 ? -6.357 -4.128 -11.180 1.00 98.62 100 ARG A CA 1
ATOM 748 C C . ARG A 1 100 ? -6.762 -4.429 -9.734 1.00 98.62 100 ARG A C 1
ATOM 750 O O . ARG A 1 100 ? -7.938 -4.305 -9.415 1.00 98.62 100 ARG A O 1
ATOM 757 N N . ARG A 1 101 ? -5.796 -4.751 -8.868 1.00 98.44 101 ARG A N 1
ATOM 758 C CA . ARG A 1 101 ? -6.051 -5.013 -7.441 1.00 98.44 101 ARG A CA 1
ATOM 759 C C . ARG A 1 101 ? -6.613 -3.796 -6.716 1.00 98.44 101 ARG A C 1
ATOM 761 O O . ARG A 1 101 ? -7.554 -3.939 -5.951 1.00 98.44 101 ARG A O 1
ATOM 768 N N . THR A 1 102 ? -6.095 -2.608 -7.021 1.00 98.50 102 THR A N 1
ATOM 769 C CA . THR A 1 102 ? -6.619 -1.342 -6.494 1.00 98.50 102 THR A CA 1
ATOM 770 C C . THR A 1 102 ? -8.093 -1.160 -6.851 1.00 98.50 102 THR A C 1
ATOM 772 O O . THR A 1 102 ? -8.896 -0.831 -5.986 1.00 98.50 102 THR A O 1
ATOM 775 N N . LEU A 1 103 ? -8.475 -1.395 -8.109 1.00 98.56 103 LEU A N 1
ATOM 776 C CA . LEU A 1 103 ? -9.872 -1.280 -8.531 1.00 98.56 103 LEU A CA 1
ATOM 777 C C . LEU A 1 103 ? -10.764 -2.337 -7.870 1.00 98.56 103 LEU A C 1
ATOM 779 O O . LEU A 1 103 ? -11.867 -2.005 -7.446 1.00 98.56 103 LEU A O 1
ATOM 783 N N . ASP A 1 104 ? -10.285 -3.578 -7.753 1.00 98.31 104 ASP A N 1
ATOM 784 C CA . ASP A 1 104 ? -11.018 -4.652 -7.076 1.00 98.31 104 ASP A CA 1
ATOM 785 C C . ASP A 1 104 ? -11.207 -4.338 -5.574 1.00 98.31 104 ASP A C 1
ATOM 787 O O . ASP A 1 104 ? -12.307 -4.508 -5.051 1.00 98.31 104 ASP A O 1
ATOM 791 N N . PHE A 1 105 ? -10.184 -3.795 -4.903 1.00 97.81 105 PHE A N 1
ATOM 792 C CA . PHE A 1 105 ? -10.266 -3.313 -3.519 1.00 97.81 105 PHE A CA 1
ATOM 793 C C . PHE A 1 105 ? -11.313 -2.204 -3.371 1.00 97.81 105 PHE A C 1
ATOM 795 O O . PHE A 1 105 ? -12.206 -2.302 -2.535 1.00 97.81 105 PHE A O 1
ATOM 802 N N . LEU A 1 106 ? -11.252 -1.176 -4.224 1.00 97.50 106 LEU A N 1
ATOM 803 C CA . LEU A 1 106 ? -12.179 -0.042 -4.179 1.00 97.50 106 LEU A CA 1
ATOM 804 C C . LEU A 1 106 ? -13.627 -0.436 -4.498 1.00 97.50 106 LEU A C 1
ATOM 806 O O . LEU A 1 106 ? -14.547 0.200 -3.993 1.00 97.50 106 LEU A O 1
ATOM 810 N N . ALA A 1 107 ? -13.844 -1.465 -5.319 1.00 96.25 107 ALA A N 1
ATOM 811 C CA . ALA A 1 107 ? -15.178 -1.984 -5.617 1.00 96.25 107 ALA A CA 1
ATOM 812 C C . ALA A 1 107 ? -15.797 -2.770 -4.446 1.00 96.25 107 ALA A C 1
ATOM 814 O O . ALA A 1 107 ? -17.018 -2.907 -4.390 1.00 96.25 107 ALA A O 1
ATOM 815 N N . GLY A 1 108 ? -14.968 -3.293 -3.536 1.00 84.56 108 GLY A N 1
ATOM 816 C CA . GLY A 1 108 ? -15.404 -3.976 -2.317 1.00 84.56 108 GLY A CA 1
ATOM 817 C C . GL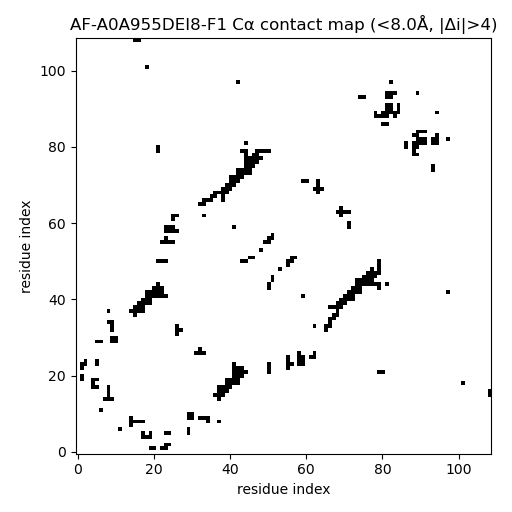Y A 1 108 ? -15.599 -3.055 -1.108 1.00 84.56 108 GLY A C 1
ATOM 818 O O . GLY A 1 108 ? -16.104 -3.520 -0.086 1.00 84.56 108 GLY A O 1
ATOM 819 N N . CYS A 1 109 ? -15.187 -1.785 -1.210 1.00 63.00 109 CYS A N 1
ATOM 820 C CA . CYS A 1 109 ? -15.258 -0.799 -0.132 1.00 63.00 109 CYS A CA 1
ATOM 821 C C . CYS A 1 109 ? -16.654 -0.243 0.128 1.00 63.00 109 CYS A C 1
ATOM 823 O O . CYS A 1 109 ? -17.442 0.019 -0.806 1.00 63.00 109 CYS A O 1
#

Nearest PDB structures (foldseek):
  3f67-assembly1_A  TM=7.008E-01  e=1.333E-03  Klebsiella pneumoniae subsp. pneumoniae MGH 78578
  2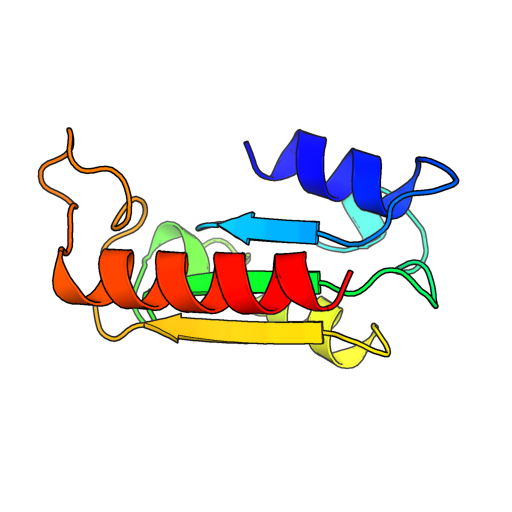r8b-assembly2_B  TM=5.562E-01  e=1.202E-02  Agrobacterium fabrum str. C58
  3b5e-assembly1_A  TM=7.130E-01  e=1.977E-01  Mesorhizobium japonicum MAFF 303099
  5aoa-assembly1_A  TM=6.961E-01  e=4.702E-01  Thermogutta terrifontis
  3qh4-assembly1_A  TM=6.892E-01  e=1.907E+00  Mycobacterium marinum M

Radius of gyration: 13.36 Å; Cα contacts (8 Å, |Δi|>4): 193; chains: 1; bounding box: 32×21×36 Å

Secondary structure (DSSP, 8-state):
-HHHHHHHHHHSTT---EEEES----GGGT-SS--TT--EEEEEETT-HHHHTSSHHHHHHHHHHH-TTEEEEEESS--TTTT-TTSTT--HHHHHHHHHHHHHHHHH-

Mean predicted aligned error: 2.2 Å

Sequence (109 aa):
GVLPAQKLAQTRPGARGALLFHACVPIAEFGRAWPVDVPVQVHAMENDPFFVDEGDLAAAHALVDAAAHAELVLYPGHQHLFADASLPSYDRPAAARLIRRTLDFLAGC